Protein AF-A0A2S2PK18-F1 (afdb_monomer_lite)

Foldseek 3Di:
DQDLCLVQPPPDPDCVNDPHDDPVVCVVVVVVCQCPDPSNVVSVVVVVVVVVCVVVLNDPCSVVVVVVVVVVVVVVVVVVVVVVVVVVCVVVVHDPDDPDPPD

Secondary structure (DSSP, 8-state):
--HHHHHH-TT---HHHHT----TTTHHHHHHHHHHSHHHHHHHHHHHHHHHHHHTT-STTHHHHHHHHHHHHHHHHHHHHHHHHHHHHHHTT--SS------

Structure (mmCIF, N/CA/C/O backbone):
data_AF-A0A2S2PK18-F1
#
_entry.id   AF-A0A2S2PK18-F1
#
loop_
_atom_site.group_PDB
_atom_site.id
_atom_site.type_symbol
_atom_site.label_atom_id
_atom_site.label_alt_id
_atom_site.label_comp_id
_atom_site.label_asym_id
_atom_site.label_entity_id
_atom_site.label_seq_id
_atom_site.pdbx_PDB_ins_code
_atom_site.Cartn_x
_atom_site.Cartn_y
_atom_site.Cartn_z
_atom_site.occupancy
_atom_site.B_iso_or_equiv
_atom_site.auth_seq_id
_atom_site.auth_comp_id
_atom_site.auth_asym_id
_atom_site.auth_atom_id
_atom_site.pdbx_PDB_model_num
ATOM 1 N N . TYR A 1 1 ? 9.360 -13.646 -13.116 1.00 81.56 1 TYR A N 1
ATOM 2 C CA . TYR A 1 1 ? 8.244 -12.688 -13.223 1.00 81.56 1 TYR A CA 1
ATOM 3 C C . TYR A 1 1 ? 8.777 -11.299 -12.899 1.00 81.56 1 TYR A C 1
ATOM 5 O O . TYR A 1 1 ? 9.541 -11.199 -11.948 1.00 81.56 1 TYR A O 1
ATOM 13 N N . CYS A 1 2 ? 8.452 -10.264 -13.677 1.00 89.38 2 CYS A N 1
ATOM 14 C CA . CYS A 1 2 ? 8.978 -8.908 -13.491 1.00 89.38 2 CYS A CA 1
ATOM 15 C C . CYS A 1 2 ? 7.845 -7.901 -13.249 1.00 89.38 2 CYS A C 1
ATOM 17 O O . CYS A 1 2 ? 7.138 -7.506 -14.177 1.00 89.38 2 CYS A O 1
ATOM 19 N N . PHE A 1 3 ? 7.702 -7.472 -11.994 1.00 88.25 3 PHE A N 1
ATOM 20 C CA . PHE A 1 3 ? 6.631 -6.577 -11.553 1.00 88.25 3 PHE A CA 1
ATOM 21 C C . PHE A 1 3 ? 6.730 -5.174 -12.168 1.00 88.25 3 PHE A C 1
ATOM 23 O O . PHE A 1 3 ? 5.747 -4.667 -12.703 1.00 88.25 3 PHE A O 1
ATOM 30 N N . CYS A 1 4 ? 7.918 -4.556 -12.164 1.00 91.44 4 CYS A N 1
ATOM 31 C CA . CYS A 1 4 ? 8.080 -3.204 -12.703 1.00 91.44 4 CYS A CA 1
ATOM 32 C C . CYS A 1 4 ? 7.743 -3.145 -14.201 1.00 91.44 4 CYS A C 1
ATOM 34 O O . CYS A 1 4 ? 7.054 -2.228 -14.643 1.00 91.44 4 CYS A O 1
ATOM 36 N N . CYS A 1 5 ? 8.145 -4.148 -14.986 1.00 91.25 5 CYS A N 1
ATOM 37 C CA . CYS A 1 5 ? 7.774 -4.221 -16.396 1.00 91.25 5 CYS A CA 1
ATOM 38 C C . CYS A 1 5 ? 6.274 -4.455 -16.592 1.00 91.25 5 CYS A C 1
ATOM 40 O O . CYS A 1 5 ? 5.705 -3.873 -17.507 1.00 91.25 5 CYS A O 1
ATOM 42 N N . LEU A 1 6 ? 5.619 -5.256 -15.749 1.00 90.06 6 LEU A N 1
ATOM 43 C CA . LEU A 1 6 ? 4.169 -5.428 -15.840 1.00 90.06 6 LEU A CA 1
ATOM 44 C C . LEU A 1 6 ? 3.425 -4.106 -15.596 1.00 90.06 6 LEU A C 1
ATOM 46 O O . LEU A 1 6 ? 2.528 -3.754 -16.355 1.00 90.06 6 LEU A O 1
ATOM 50 N N . CYS A 1 7 ? 3.804 -3.363 -14.557 1.00 89.56 7 CYS A N 1
ATOM 51 C CA . CYS A 1 7 ? 3.090 -2.151 -14.162 1.00 89.56 7 CYS A CA 1
ATOM 52 C C . CYS A 1 7 ? 3.433 -0.926 -15.022 1.00 89.56 7 CYS A C 1
ATOM 54 O O . CYS A 1 7 ? 2.577 -0.072 -15.239 1.00 89.56 7 CYS A O 1
ATOM 56 N N . PHE A 1 8 ? 4.675 -0.817 -15.508 1.00 90.19 8 PHE A N 1
ATOM 57 C CA . PHE A 1 8 ? 5.194 0.421 -16.105 1.00 90.19 8 PHE A CA 1
ATOM 58 C C . PHE A 1 8 ? 5.625 0.292 -17.575 1.00 90.19 8 PHE A C 1
ATOM 60 O O . PHE A 1 8 ? 6.082 1.283 -18.156 1.00 90.19 8 PHE A O 1
ATOM 67 N N . HIS A 1 9 ? 5.483 -0.883 -18.200 1.00 86.81 9 HIS A N 1
ATOM 68 C CA . HIS A 1 9 ? 5.681 -1.073 -19.642 1.00 86.81 9 HIS A CA 1
ATOM 69 C C . HIS A 1 9 ? 4.376 -1.511 -20.320 1.00 86.81 9 HIS A C 1
ATOM 71 O O . HIS A 1 9 ? 4.066 -2.699 -20.426 1.00 86.81 9 HIS A O 1
ATOM 77 N N . GLN A 1 10 ? 3.608 -0.532 -20.808 1.00 72.88 10 GLN A N 1
ATOM 78 C CA . GLN A 1 10 ? 2.379 -0.801 -21.555 1.00 72.88 10 GLN A CA 1
ATOM 79 C C . GLN A 1 10 ? 2.689 -1.586 -22.835 1.00 72.88 10 GLN A C 1
ATOM 81 O O . GLN A 1 10 ? 3.482 -1.147 -23.666 1.00 72.88 10 GLN A O 1
ATOM 86 N N . GLY A 1 11 ? 2.066 -2.756 -22.981 1.00 69.88 11 GLY A N 1
ATOM 87 C CA . GLY A 1 11 ? 2.279 -3.630 -24.134 1.00 69.88 11 GLY A CA 1
ATOM 88 C C . GLY A 1 11 ? 3.572 -4.445 -24.078 1.00 69.88 11 GLY A C 1
ATOM 89 O O . GLY A 1 11 ? 4.029 -4.906 -25.126 1.00 69.88 11 GLY A O 1
ATOM 90 N N . SER A 1 12 ? 4.157 -4.640 -22.886 1.00 71.56 12 SER A N 1
ATOM 91 C CA . SER A 1 12 ? 5.259 -5.588 -22.706 1.00 71.56 12 SER A CA 1
ATOM 92 C C . SER A 1 12 ? 4.921 -6.910 -23.380 1.00 71.56 12 SER A C 1
ATOM 94 O O . SER A 1 12 ? 3.905 -7.522 -23.072 1.00 71.56 12 SER A O 1
ATOM 96 N N . ARG A 1 13 ? 5.777 -7.373 -24.290 1.00 70.06 13 ARG A N 1
ATOM 97 C CA . ARG A 1 13 ? 5.680 -8.722 -24.870 1.00 70.06 13 ARG A CA 1
ATOM 98 C C . ARG A 1 13 ? 6.552 -9.728 -24.130 1.00 70.06 13 ARG A C 1
ATOM 100 O O . ARG A 1 13 ? 6.656 -10.874 -24.556 1.00 70.06 13 ARG A O 1
ATOM 107 N N . SER A 1 14 ? 7.216 -9.310 -23.047 1.00 76.62 14 SER A N 1
ATOM 108 C CA . SER A 1 14 ? 8.072 -10.226 -22.306 1.00 76.62 14 SER A CA 1
ATOM 109 C C . SER A 1 14 ? 7.203 -11.259 -21.592 1.00 76.62 14 SER A C 1
ATOM 111 O O . SER A 1 14 ? 6.241 -10.930 -20.887 1.00 76.62 14 SER A O 1
ATOM 113 N N . SER A 1 15 ? 7.556 -12.526 -21.776 1.00 80.81 15 SER A N 1
ATOM 114 C CA . SER A 1 15 ? 6.946 -13.639 -21.052 1.00 80.81 15 SER A CA 1
ATOM 115 C C . SER A 1 15 ? 7.147 -13.472 -19.541 1.00 80.81 15 SER A C 1
ATOM 117 O O . SER A 1 15 ? 6.234 -13.709 -18.752 1.00 80.81 15 SER A O 1
ATOM 119 N N . LEU A 1 16 ? 8.292 -12.901 -19.145 1.00 84.19 16 LEU A N 1
ATOM 120 C CA . LEU A 1 16 ? 8.610 -12.525 -17.769 1.00 84.19 16 LEU A CA 1
ATOM 121 C C . LEU A 1 16 ? 7.607 -11.545 -17.141 1.00 84.19 16 LEU A C 1
ATOM 123 O O . LEU A 1 16 ? 7.441 -11.598 -15.927 1.00 84.19 16 LEU A O 1
ATOM 127 N N . ALA A 1 17 ? 6.949 -10.669 -17.902 1.00 83.44 17 ALA A N 1
ATOM 128 C CA . ALA A 1 17 ? 5.963 -9.734 -17.357 1.00 83.44 17 ALA A CA 1
ATOM 129 C C . ALA A 1 17 ? 4.524 -10.281 -17.402 1.00 83.44 17 ALA A C 1
ATOM 131 O O . ALA A 1 17 ? 3.760 -10.006 -16.485 1.00 83.44 17 ALA A O 1
ATOM 132 N N . ASN A 1 18 ? 4.154 -11.059 -18.429 1.00 82.88 18 ASN A N 1
ATOM 133 C CA . ASN A 1 18 ? 2.738 -11.336 -18.724 1.00 82.88 18 ASN A CA 1
ATOM 13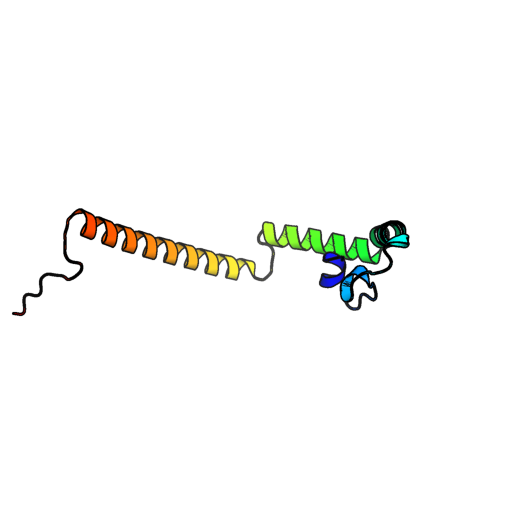4 C C . ASN A 1 18 ? 2.285 -12.781 -18.493 1.00 82.88 18 ASN A C 1
ATOM 136 O O . ASN A 1 18 ? 1.187 -12.998 -17.995 1.00 82.88 18 ASN A O 1
ATOM 140 N N . THR A 1 19 ? 3.087 -13.770 -18.894 1.00 83.75 19 THR A N 1
ATOM 141 C CA . THR A 1 19 ? 2.632 -15.173 -19.011 1.00 83.75 19 THR A CA 1
ATOM 142 C C . THR A 1 19 ? 3.461 -16.156 -18.189 1.00 83.75 19 THR A C 1
ATOM 144 O O . THR A 1 19 ? 3.127 -17.335 -18.122 1.00 83.75 19 THR A O 1
ATOM 147 N N . GLY A 1 20 ? 4.547 -15.694 -17.567 1.00 81.56 20 GLY A N 1
ATOM 148 C CA . GLY A 1 20 ? 5.511 -16.551 -16.882 1.00 81.56 20 GLY A CA 1
ATOM 149 C C . GLY A 1 20 ? 6.590 -17.095 -17.821 1.00 81.56 20 GLY A C 1
ATOM 150 O O . GLY A 1 20 ? 6.624 -16.788 -19.010 1.00 81.56 20 GLY A O 1
ATOM 151 N N . PHE A 1 21 ? 7.515 -17.873 -17.262 1.00 85.12 21 PHE A N 1
ATOM 152 C CA . PHE A 1 21 ? 8.683 -18.394 -17.971 1.00 85.12 21 PHE A CA 1
ATOM 153 C C . PHE A 1 21 ? 8.876 -19.871 -17.622 1.00 85.12 21 PHE A C 1
ATOM 155 O O . PHE A 1 21 ? 8.893 -20.219 -16.445 1.00 85.12 21 PHE A O 1
ATOM 162 N N . ASN A 1 22 ? 8.976 -20.729 -18.636 1.00 86.81 22 ASN A N 1
ATOM 163 C CA . ASN A 1 22 ? 9.007 -22.190 -18.496 1.00 86.81 22 ASN A CA 1
ATOM 164 C C . ASN A 1 22 ? 10.329 -22.830 -18.956 1.00 86.81 22 ASN A C 1
ATOM 166 O O . ASN A 1 22 ? 10.546 -24.012 -18.700 1.00 86.81 22 ASN A O 1
ATOM 170 N N . ASP A 1 23 ? 11.221 -22.069 -19.591 1.00 88.69 23 ASP A N 1
ATOM 171 C CA . ASP A 1 23 ? 12.509 -22.555 -20.090 1.00 88.69 23 ASP A CA 1
ATOM 172 C C . ASP A 1 23 ? 13.634 -22.361 -19.061 1.00 88.69 23 ASP A C 1
ATOM 174 O O . ASP A 1 23 ? 14.529 -21.527 -19.199 1.00 88.69 23 ASP A O 1
ATOM 178 N N . TRP A 1 24 ? 13.569 -23.131 -17.976 1.00 89.50 24 TRP A N 1
ATOM 179 C CA . TRP A 1 24 ? 14.467 -22.992 -16.825 1.00 89.50 24 TRP A CA 1
ATOM 180 C C . TRP A 1 24 ? 15.958 -23.081 -17.171 1.00 89.50 24 TRP A C 1
ATOM 182 O O . TRP A 1 24 ? 16.768 -22.437 -16.506 1.00 89.50 24 TRP A O 1
ATOM 192 N N . ILE A 1 25 ? 16.317 -23.823 -18.223 1.00 94.50 25 ILE A N 1
ATOM 193 C CA . ILE A 1 25 ? 17.706 -23.999 -18.669 1.00 94.50 25 ILE A CA 1
ATOM 194 C C . ILE A 1 25 ? 18.297 -22.661 -19.136 1.00 94.50 25 ILE A C 1
ATOM 196 O O . ILE A 1 25 ? 19.450 -22.352 -18.836 1.00 94.50 25 ILE A O 1
ATOM 200 N N . HIS A 1 26 ? 17.502 -21.829 -19.811 1.00 92.12 26 HIS A N 1
ATOM 201 C CA . HIS A 1 26 ? 17.951 -20.541 -20.346 1.00 92.12 26 HIS A CA 1
ATOM 202 C C . HIS A 1 26 ? 17.632 -19.350 -19.435 1.00 92.12 26 HIS A C 1
ATOM 204 O O . HIS A 1 26 ? 18.019 -18.220 -19.744 1.00 92.12 26 HIS A O 1
ATOM 210 N N . LEU A 1 27 ? 16.996 -19.587 -18.281 1.00 89.75 27 LEU A N 1
ATOM 211 C CA . LEU A 1 27 ? 16.512 -18.542 -17.377 1.00 89.75 27 LEU A CA 1
ATOM 212 C C . LEU A 1 27 ? 17.585 -17.514 -17.011 1.00 89.75 27 LEU A C 1
ATOM 214 O O . LEU A 1 27 ? 17.319 -16.319 -17.073 1.00 89.75 27 LEU A O 1
ATOM 218 N N . SER A 1 28 ?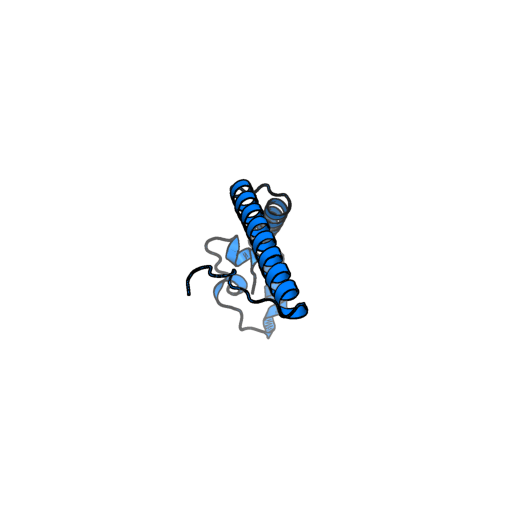 18.797 -17.952 -16.660 1.00 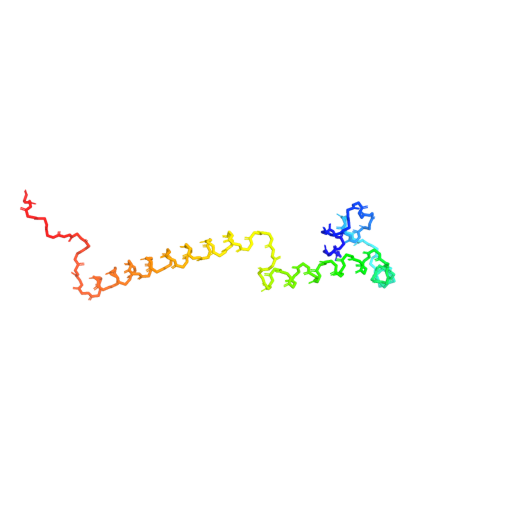91.31 28 SER A N 1
ATOM 219 C CA . SER A 1 28 ? 19.871 -17.035 -16.249 1.00 91.31 28 SER A CA 1
ATOM 220 C C . SER A 1 28 ? 20.273 -16.067 -17.371 1.00 91.31 28 SER A C 1
ATOM 222 O O . SER A 1 28 ? 20.385 -14.862 -17.147 1.00 91.31 28 SER A O 1
ATOM 224 N N . SER A 1 29 ? 20.419 -16.572 -18.599 1.00 92.75 29 SER A N 1
ATOM 225 C CA . SER A 1 29 ? 20.748 -15.753 -19.772 1.00 92.75 29 SER A CA 1
ATOM 226 C C . SER A 1 29 ? 19.601 -14.803 -20.134 1.00 92.75 29 SER A C 1
ATOM 228 O O . SER A 1 29 ? 19.806 -13.610 -20.392 1.00 92.75 29 SER A O 1
ATOM 230 N N . THR A 1 30 ? 18.363 -15.302 -20.083 1.00 90.56 30 THR A N 1
ATOM 231 C CA . THR A 1 30 ? 17.170 -14.494 -20.344 1.00 90.56 30 THR A CA 1
ATOM 232 C C . THR A 1 30 ? 16.980 -13.396 -19.300 1.00 90.56 30 THR A C 1
ATOM 234 O O . THR A 1 30 ? 16.662 -12.269 -19.666 1.00 90.56 30 THR A O 1
ATOM 237 N N . LEU A 1 31 ? 17.218 -13.676 -18.017 1.00 91.00 31 LEU A N 1
ATOM 238 C CA . LEU A 1 31 ? 17.164 -12.662 -16.963 1.00 91.00 31 LEU A CA 1
ATOM 239 C C . LEU A 1 31 ? 18.233 -11.599 -17.170 1.00 91.00 31 LEU A C 1
ATOM 241 O O . LEU A 1 31 ? 17.905 -10.419 -17.198 1.00 91.00 31 LEU A O 1
ATOM 245 N N . LYS A 1 32 ? 19.482 -12.005 -17.417 1.00 93.19 32 LYS A N 1
ATOM 246 C CA . LYS A 1 32 ? 20.581 -11.061 -17.638 1.00 93.19 32 LYS A CA 1
ATOM 247 C C . LYS A 1 32 ? 20.286 -10.110 -18.799 1.00 93.19 32 LYS A C 1
ATOM 249 O O . LYS A 1 32 ? 20.427 -8.900 -18.659 1.00 93.19 32 LYS A O 1
ATOM 254 N N . SER A 1 33 ? 19.837 -10.644 -19.935 1.00 91.12 33 SER A N 1
ATOM 255 C CA . SER A 1 33 ? 19.463 -9.815 -21.090 1.00 91.12 33 SER A CA 1
ATOM 256 C C . SER A 1 33 ? 18.260 -8.913 -20.793 1.00 91.12 33 SER A C 1
ATOM 258 O O . SER A 1 33 ? 18.276 -7.736 -21.158 1.00 91.12 33 SER A O 1
ATOM 260 N N . HIS A 1 34 ? 17.252 -9.424 -20.083 1.00 91.12 34 HIS A N 1
ATOM 261 C CA . HIS A 1 34 ? 16.083 -8.653 -19.673 1.00 91.12 34 HIS A CA 1
ATOM 262 C C . HIS A 1 34 ? 16.445 -7.485 -18.750 1.00 91.12 34 HIS A C 1
ATOM 264 O O . HIS A 1 34 ? 16.035 -6.362 -19.024 1.00 91.12 34 HIS A O 1
ATOM 270 N N . GLU A 1 35 ? 17.235 -7.724 -17.705 1.00 91.56 35 GLU A N 1
ATOM 271 C CA . GLU A 1 35 ? 17.635 -6.716 -16.715 1.00 91.56 35 GLU A CA 1
ATOM 272 C C . GLU A 1 35 ? 18.494 -5.606 -17.336 1.00 91.56 35 GLU A C 1
ATOM 274 O O . GLU A 1 35 ? 18.383 -4.443 -16.956 1.00 91.56 35 GLU A O 1
ATOM 279 N N . THR A 1 36 ? 19.296 -5.934 -18.355 1.00 92.25 36 THR A N 1
ATOM 280 C CA . THR A 1 36 ? 20.079 -4.939 -19.112 1.00 92.25 36 THR A CA 1
ATOM 281 C C . THR A 1 36 ? 19.283 -4.199 -20.191 1.00 92.25 36 THR A C 1
ATOM 283 O O . THR A 1 36 ? 19.784 -3.242 -20.782 1.00 92.25 36 THR A O 1
ATOM 286 N N . CYS A 1 37 ? 18.053 -4.625 -20.487 1.00 90.19 37 CYS A N 1
ATOM 287 C CA . CYS A 1 37 ? 17.242 -4.017 -21.534 1.00 90.19 37 CYS A CA 1
ATOM 288 C C . CYS A 1 37 ? 16.784 -2.609 -21.127 1.00 90.19 37 CYS A C 1
ATOM 290 O O . CYS A 1 37 ? 16.297 -2.392 -20.017 1.00 90.19 37 CYS A O 1
ATOM 292 N N . SER A 1 38 ? 16.837 -1.660 -22.065 1.00 91.62 38 SER A N 1
ATOM 293 C CA . SER A 1 38 ? 16.392 -0.275 -21.850 1.00 91.62 38 SER A CA 1
ATOM 294 C C . SER A 1 38 ? 14.948 -0.175 -21.349 1.00 91.62 38 SER A C 1
ATOM 296 O O . SER A 1 38 ? 14.657 0.646 -20.482 1.00 91.62 38 SER A O 1
ATOM 298 N N . ASN A 1 39 ? 14.053 -1.037 -21.841 1.00 90.06 39 ASN A N 1
ATOM 299 C CA . ASN A 1 39 ? 12.663 -1.082 -21.389 1.00 90.06 39 ASN A CA 1
ATOM 300 C C . ASN A 1 39 ? 12.559 -1.457 -19.909 1.00 90.06 39 ASN A C 1
ATOM 302 O O . ASN A 1 39 ? 11.807 -0.823 -19.172 1.00 90.06 39 ASN A O 1
ATOM 306 N N . HIS A 1 40 ? 13.330 -2.457 -19.469 1.00 92.25 40 HIS A N 1
ATOM 307 C CA . HIS A 1 40 ? 13.364 -2.856 -18.067 1.00 92.25 40 HIS A CA 1
ATOM 308 C C . HIS A 1 40 ? 13.898 -1.724 -17.195 1.00 92.25 40 HIS A C 1
ATOM 310 O O . HIS A 1 40 ? 13.247 -1.348 -16.225 1.00 92.25 40 HIS A O 1
ATOM 316 N N . ILE A 1 41 ? 15.027 -1.127 -17.585 1.00 94.12 41 ILE A N 1
ATOM 317 C CA . ILE A 1 41 ? 15.642 -0.014 -16.855 1.00 94.12 41 ILE A CA 1
ATOM 318 C C . ILE A 1 41 ? 14.661 1.160 -16.736 1.00 94.12 41 ILE A C 1
ATOM 320 O O . ILE A 1 41 ? 14.471 1.689 -15.647 1.00 94.12 41 ILE A O 1
ATOM 324 N N . LEU A 1 42 ? 13.971 1.537 -17.817 1.00 94.25 42 LEU A N 1
ATOM 325 C CA . LEU A 1 42 ? 12.979 2.614 -17.785 1.00 94.25 42 LEU A CA 1
ATOM 326 C C . LEU A 1 42 ? 11.806 2.291 -16.848 1.00 94.25 42 LEU A C 1
ATOM 328 O O . LEU A 1 42 ? 11.380 3.148 -16.072 1.00 94.25 42 LEU A O 1
ATOM 332 N N . SER A 1 43 ? 11.272 1.070 -16.914 1.00 93.81 43 SER A N 1
ATOM 333 C CA . SER A 1 43 ? 10.197 0.623 -16.023 1.00 93.81 43 SER A CA 1
ATOM 334 C C . SER A 1 43 ? 10.633 0.579 -14.564 1.00 93.81 43 SER A C 1
ATOM 336 O O . SER A 1 43 ? 9.874 0.990 -13.690 1.00 93.81 43 SER A O 1
ATOM 338 N N . TYR A 1 44 ? 11.852 0.113 -14.300 1.00 94.38 44 TYR A N 1
ATOM 339 C CA . TYR A 1 44 ? 12.436 0.077 -12.968 1.00 94.38 44 TYR A CA 1
ATOM 340 C C . TYR A 1 44 ? 12.622 1.492 -12.410 1.00 94.38 44 TYR A C 1
ATOM 342 O O . TYR A 1 44 ? 12.178 1.773 -11.302 1.00 94.38 44 TYR A O 1
ATOM 350 N N . THR A 1 45 ? 13.166 2.422 -13.198 1.00 95.62 45 THR A N 1
ATOM 351 C CA . THR A 1 45 ? 13.322 3.826 -12.787 1.00 95.62 45 THR A CA 1
ATOM 352 C C . THR A 1 45 ? 11.977 4.476 -12.459 1.00 95.62 45 THR A C 1
ATOM 354 O O . THR A 1 45 ? 11.846 5.106 -11.413 1.00 95.62 45 THR A O 1
ATOM 357 N N . LYS A 1 46 ? 10.950 4.275 -13.299 1.00 94.38 46 LYS A N 1
ATOM 358 C CA . LYS A 1 46 ? 9.586 4.770 -13.029 1.00 94.38 46 LYS A CA 1
ATOM 359 C C . LYS A 1 46 ? 8.997 4.182 -11.750 1.00 94.38 46 LYS A C 1
ATOM 361 O O . LYS A 1 46 ? 8.322 4.888 -11.002 1.00 94.38 46 LYS A O 1
ATOM 366 N N . TRP A 1 47 ? 9.240 2.898 -11.502 1.00 94.81 47 TRP A N 1
ATOM 367 C CA . TRP A 1 47 ? 8.794 2.238 -10.283 1.00 94.81 47 TRP A CA 1
ATOM 368 C C . TRP A 1 47 ? 9.440 2.854 -9.036 1.00 94.81 47 TRP A C 1
ATOM 370 O O . TRP A 1 47 ? 8.713 3.245 -8.124 1.00 94.81 47 TRP A O 1
ATOM 380 N N . ILE A 1 48 ? 10.765 3.033 -9.033 1.00 94.56 48 ILE A N 1
ATOM 381 C CA . ILE A 1 48 ? 11.494 3.667 -7.923 1.00 94.56 48 ILE A CA 1
ATOM 382 C C . ILE A 1 48 ? 11.026 5.111 -7.703 1.00 94.56 48 ILE A C 1
ATOM 384 O O . ILE A 1 48 ? 10.773 5.517 -6.570 1.00 94.56 48 ILE A O 1
ATOM 388 N N . GLU A 1 49 ? 10.851 5.893 -8.771 1.00 93.50 49 GLU A N 1
ATOM 389 C CA . GLU A 1 49 ? 10.331 7.260 -8.664 1.00 93.50 49 GLU A CA 1
ATOM 390 C C . GLU A 1 49 ? 8.926 7.278 -8.042 1.00 93.50 49 GLU A C 1
ATOM 392 O O . GLU A 1 49 ? 8.642 8.078 -7.148 1.00 93.50 49 GLU A O 1
ATOM 397 N N . THR A 1 50 ? 8.054 6.366 -8.474 1.00 91.00 50 THR A N 1
ATOM 398 C CA . THR A 1 50 ? 6.692 6.242 -7.943 1.00 91.00 50 THR A CA 1
ATOM 399 C C . THR A 1 50 ? 6.718 5.882 -6.460 1.00 91.00 50 THR A C 1
ATOM 401 O O . THR A 1 50 ? 6.022 6.517 -5.670 1.00 91.00 50 THR A O 1
ATOM 404 N N . GLU A 1 51 ? 7.560 4.930 -6.054 1.00 91.50 51 GLU A N 1
ATOM 405 C CA . GLU A 1 51 ? 7.737 4.559 -4.647 1.00 91.50 51 GLU A CA 1
ATOM 406 C C . GLU A 1 51 ? 8.184 5.759 -3.796 1.00 91.50 51 GLU A C 1
ATOM 408 O O . GLU A 1 51 ? 7.616 6.019 -2.733 1.00 91.50 51 GLU A O 1
ATOM 413 N N . LEU A 1 52 ? 9.159 6.536 -4.276 1.00 91.69 52 LEU A N 1
ATOM 414 C CA . LEU A 1 52 ? 9.635 7.735 -3.583 1.00 91.69 52 LEU A CA 1
ATOM 415 C C . LEU A 1 52 ? 8.544 8.805 -3.466 1.00 91.69 52 LEU A C 1
ATOM 417 O O . LEU A 1 52 ? 8.411 9.452 -2.423 1.00 91.69 52 LEU A O 1
ATOM 421 N N . ARG A 1 53 ? 7.737 9.000 -4.513 1.00 88.12 53 ARG A N 1
ATOM 422 C CA . ARG A 1 53 ? 6.620 9.957 -4.500 1.00 88.12 53 ARG A CA 1
ATOM 423 C C . ARG A 1 53 ? 5.513 9.544 -3.539 1.00 88.12 53 ARG A C 1
ATOM 425 O O . ARG A 1 53 ? 4.984 10.412 -2.849 1.00 88.12 53 ARG A O 1
ATOM 432 N N . LEU A 1 54 ? 5.212 8.249 -3.458 1.00 86.75 54 LEU A N 1
ATOM 433 C CA . LEU A 1 54 ? 4.258 7.706 -2.491 1.00 86.75 54 LEU A CA 1
ATOM 434 C C . LEU A 1 54 ? 4.755 7.917 -1.056 1.00 86.75 54 LEU A C 1
ATOM 436 O O . LEU A 1 54 ? 4.031 8.472 -0.237 1.00 86.75 54 LEU A O 1
ATOM 440 N N . LYS A 1 55 ? 6.018 7.580 -0.764 1.00 85.44 55 LYS A N 1
ATOM 441 C CA . LYS A 1 55 ? 6.606 7.775 0.576 1.00 85.44 55 LYS A CA 1
ATOM 442 C C . LYS A 1 55 ? 6.710 9.242 0.992 1.00 85.44 55 LYS A C 1
ATOM 444 O O . LYS A 1 55 ? 6.617 9.547 2.173 1.00 85.44 55 LYS A O 1
ATOM 449 N N . SER A 1 56 ? 6.938 10.145 0.039 1.00 85.56 56 SER A N 1
ATOM 450 C CA . SER A 1 56 ? 7.078 11.582 0.313 1.00 85.56 56 SER A CA 1
ATOM 451 C C . SER A 1 56 ? 5.758 12.355 0.302 1.00 85.56 56 SER A C 1
ATOM 453 O O . SER A 1 56 ? 5.788 13.572 0.480 1.00 85.56 56 SER A O 1
ATOM 455 N N . GLY A 1 57 ? 4.621 11.688 0.075 1.00 79.25 57 GLY A N 1
ATOM 456 C CA . GLY A 1 57 ? 3.317 12.347 0.040 1.00 79.25 57 GLY A CA 1
ATOM 457 C C . GLY A 1 57 ? 3.153 13.326 -1.127 1.00 79.25 57 GLY A C 1
ATOM 458 O O . GLY A 1 57 ? 2.507 14.361 -1.006 1.00 79.25 57 GLY A O 1
ATOM 459 N N . LYS A 1 58 ? 3.784 13.040 -2.271 1.00 75.50 58 LYS A N 1
ATOM 460 C CA . LYS A 1 58 ? 3.757 13.893 -3.477 1.00 75.50 58 LYS A CA 1
ATOM 461 C C . LYS A 1 58 ? 2.922 13.293 -4.612 1.00 75.50 58 LYS A C 1
ATOM 463 O O . LYS A 1 58 ? 3.128 13.616 -5.791 1.00 75.50 58 LYS A O 1
ATOM 468 N N . SER A 1 59 ? 2.034 12.361 -4.285 1.00 79.50 59 SER A N 1
ATOM 469 C CA . SER A 1 59 ? 1.037 11.846 -5.218 1.00 79.50 59 SER A CA 1
ATOM 470 C C . SER A 1 59 ? -0.168 12.790 -5.289 1.00 79.50 59 SER A C 1
ATOM 472 O O . SER A 1 59 ? -0.379 13.626 -4.412 1.00 79.50 59 SER A O 1
ATOM 474 N N . ILE A 1 60 ? -0.940 12.689 -6.373 1.00 81.12 60 ILE A N 1
ATOM 475 C CA . ILE A 1 60 ? -2.118 13.541 -6.613 1.00 81.12 60 ILE A CA 1
ATOM 476 C C . ILE A 1 60 ? -3.171 13.348 -5.508 1.00 81.12 60 ILE A C 1
ATOM 478 O O . ILE A 1 60 ? -3.851 14.293 -5.125 1.00 81.12 60 ILE A O 1
ATOM 482 N N . ASP A 1 61 ? -3.267 12.135 -4.971 1.00 85.56 61 ASP A N 1
ATOM 483 C CA . ASP A 1 61 ? -4.226 11.708 -3.954 1.00 85.56 61 ASP A CA 1
ATOM 484 C C . ASP A 1 61 ? -3.731 11.894 -2.509 1.00 85.56 61 ASP A C 1
ATOM 486 O O . ASP A 1 61 ? -4.419 11.495 -1.575 1.00 85.56 61 ASP A O 1
ATOM 490 N N . HIS A 1 62 ? -2.566 12.516 -2.288 1.00 86.69 62 HIS A N 1
ATOM 491 C CA . HIS A 1 62 ? -1.987 12.655 -0.946 1.00 86.69 62 HIS A CA 1
ATOM 492 C C . HIS A 1 62 ? -2.929 13.334 0.066 1.00 86.69 62 HIS A C 1
ATOM 494 O O . HIS A 1 62 ? -3.007 12.912 1.218 1.00 86.69 62 HIS A O 1
ATOM 500 N N . LEU A 1 63 ? -3.674 14.365 -0.352 1.00 89.50 63 LEU A N 1
ATOM 501 C CA . LEU A 1 63 ? -4.643 15.029 0.529 1.00 89.50 63 LEU A CA 1
ATOM 502 C C . LEU A 1 63 ? -5.779 14.087 0.945 1.00 89.50 63 LEU A C 1
ATOM 504 O O . LEU A 1 63 ? -6.154 14.069 2.114 1.00 89.50 63 LEU A O 1
ATOM 508 N N . GLU A 1 64 ? -6.279 13.269 0.021 1.00 91.31 64 GLU A N 1
ATOM 509 C CA . GLU A 1 64 ? -7.321 12.279 0.311 1.00 91.31 64 GLU A CA 1
ATOM 510 C C . GLU A 1 64 ? -6.796 11.178 1.240 1.00 91.31 64 GLU A C 1
ATOM 512 O O . GLU A 1 64 ? -7.468 10.800 2.200 1.00 91.31 64 GLU A O 1
ATOM 517 N N . GLN A 1 65 ? -5.558 10.717 1.031 1.00 89.62 65 GLN A N 1
ATOM 518 C CA . GLN A 1 65 ? -4.906 9.758 1.929 1.00 89.62 65 GLN A CA 1
ATOM 519 C C . GLN A 1 65 ? -4.787 10.303 3.359 1.00 89.62 65 GLN A C 1
ATOM 521 O O . GLN A 1 65 ? -5.078 9.581 4.315 1.00 89.62 65 GLN A O 1
ATOM 526 N N . LEU A 1 66 ? -4.429 11.582 3.520 1.00 91.06 66 LEU A N 1
ATOM 527 C CA . LEU A 1 66 ? -4.386 12.233 4.832 1.00 91.06 66 LEU A CA 1
ATOM 528 C C . LEU A 1 66 ? -5.766 12.297 5.499 1.00 91.06 66 LEU A C 1
ATOM 530 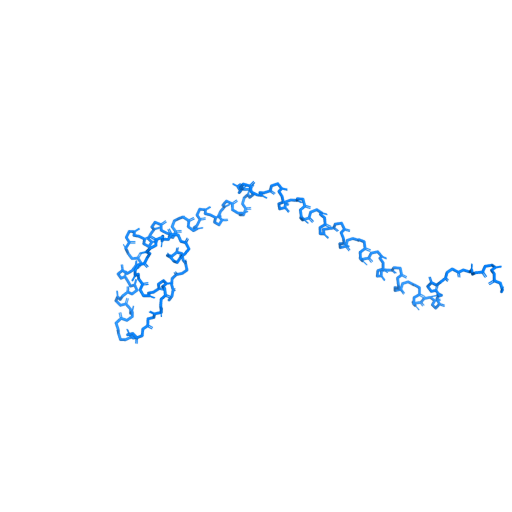O O . LEU A 1 66 ? -5.872 12.081 6.708 1.00 91.06 66 LEU A O 1
ATOM 534 N N . LEU A 1 67 ? -6.827 12.579 4.739 1.00 94.75 67 LEU A N 1
ATOM 535 C CA . LEU A 1 67 ? -8.194 12.595 5.267 1.00 94.75 67 LEU A CA 1
ATOM 536 C C . LEU A 1 67 ? -8.635 11.202 5.729 1.00 94.75 67 LEU A C 1
ATOM 538 O O . LEU A 1 67 ? -9.141 11.064 6.845 1.00 94.75 67 LEU A O 1
ATOM 542 N N . ILE A 1 68 ? -8.369 10.172 4.923 1.00 95.19 68 ILE A N 1
ATOM 543 C CA . ILE A 1 68 ? -8.652 8.772 5.264 1.00 95.19 68 ILE A CA 1
ATOM 544 C C . ILE A 1 68 ? -7.891 8.362 6.528 1.00 95.19 68 ILE A C 1
ATOM 546 O O . ILE A 1 68 ? -8.474 7.768 7.438 1.00 95.19 68 ILE A O 1
ATOM 550 N N . GLN A 1 69 ? -6.603 8.703 6.622 1.00 95.31 69 GLN A N 1
ATOM 551 C CA . GLN A 1 69 ? -5.795 8.394 7.799 1.00 95.31 69 GLN A CA 1
ATOM 552 C C . GLN A 1 69 ? -6.352 9.079 9.051 1.00 95.31 69 GLN A C 1
ATOM 554 O O . GLN A 1 69 ? -6.542 8.425 10.076 1.00 95.31 69 GLN A O 1
ATOM 559 N N . LYS A 1 70 ? -6.679 10.372 8.964 1.00 97.06 70 LYS A N 1
ATOM 560 C CA . LYS A 1 70 ? -7.254 11.132 10.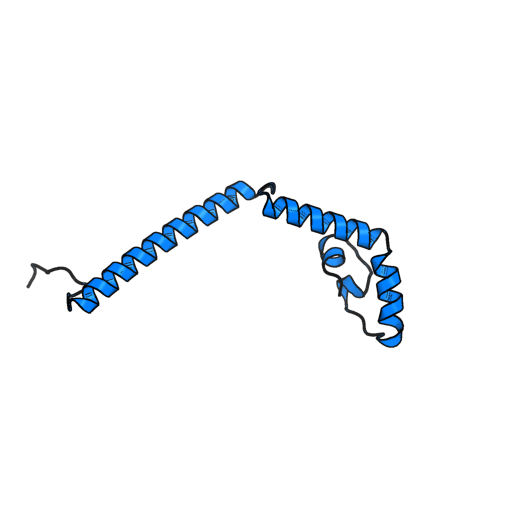080 1.00 97.06 70 LYS A CA 1
ATOM 561 C C . LYS A 1 70 ? -8.580 10.539 10.551 1.00 97.06 70 LYS A C 1
ATOM 563 O O . LYS A 1 70 ? -8.849 10.480 11.752 1.00 97.06 70 LYS A O 1
ATOM 568 N N . GLU A 1 71 ? -9.426 10.103 9.623 1.00 97.56 71 GLU A N 1
ATOM 569 C CA . GLU A 1 71 ? -10.683 9.450 9.971 1.00 97.56 71 GLU A CA 1
ATOM 570 C C . GLU A 1 71 ? -10.460 8.065 10.596 1.00 97.56 71 GLU A C 1
ATOM 572 O O . GLU A 1 71 ? -11.094 7.745 11.602 1.00 97.56 71 GLU A O 1
ATOM 577 N N . SER A 1 72 ? -9.516 7.280 10.077 1.00 98.00 72 SER A N 1
ATOM 578 C CA . SER A 1 72 ? -9.114 6.000 10.669 1.00 98.00 72 SER A CA 1
ATOM 579 C C . SER A 1 72 ? -8.608 6.175 12.106 1.00 98.00 72 SER A C 1
ATOM 581 O O . SER A 1 72 ? -9.052 5.480 13.021 1.00 98.00 72 SER A O 1
ATOM 583 N N . GLU A 1 73 ? -7.742 7.161 12.350 1.00 98.25 73 GLU A N 1
ATOM 5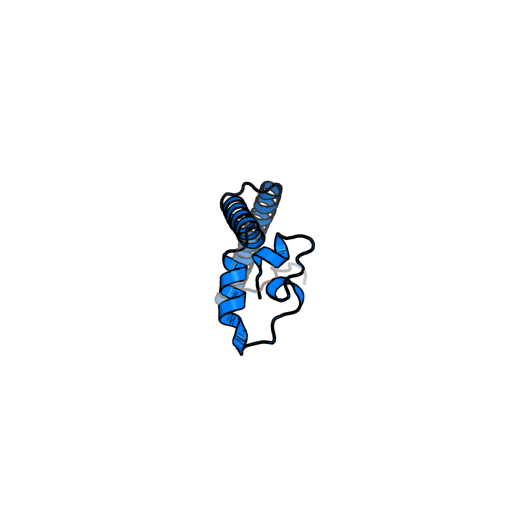84 C CA . GLU A 1 73 ? -7.255 7.503 13.691 1.00 98.25 73 GLU A CA 1
ATOM 585 C C . GLU A 1 73 ? -8.397 7.921 14.623 1.00 98.25 73 GLU A C 1
ATOM 587 O O . GLU A 1 73 ? -8.464 7.462 15.767 1.00 98.25 73 GLU A O 1
ATOM 592 N N . ARG A 1 74 ? -9.342 8.732 14.131 1.00 98.19 74 ARG A N 1
ATOM 593 C CA . ARG A 1 74 ? -10.544 9.114 14.884 1.00 98.19 74 ARG A CA 1
ATOM 594 C C . ARG A 1 74 ? -11.357 7.886 15.295 1.00 98.19 74 ARG A C 1
ATOM 596 O O . ARG A 1 74 ? -11.728 7.773 16.464 1.00 98.19 74 ARG A O 1
ATOM 603 N N . TRP A 1 75 ? -11.629 6.968 14.371 1.00 98.38 75 TRP A N 1
ATOM 604 C CA . TRP A 1 75 ? -12.408 5.763 14.663 1.00 98.38 75 TRP A CA 1
ATOM 605 C C . TRP A 1 75 ? -11.677 4.806 15.604 1.00 98.38 75 TRP A C 1
ATOM 607 O O . TRP A 1 75 ? -12.299 4.290 16.532 1.00 98.38 75 TRP A O 1
ATOM 617 N N . ASN A 1 76 ? -10.361 4.650 15.457 1.00 98.38 76 ASN A N 1
ATOM 618 C CA . ASN A 1 76 ? -9.545 3.890 16.404 1.00 98.38 76 ASN A CA 1
ATOM 619 C C . ASN A 1 76 ? -9.636 4.468 17.823 1.00 98.38 76 ASN A C 1
ATOM 621 O O . ASN A 1 76 ? -9.831 3.725 18.781 1.00 98.38 76 ASN A O 1
ATOM 625 N N . GLN A 1 77 ? -9.575 5.793 17.982 1.00 98.38 77 GLN A N 1
ATOM 626 C CA . GLN A 1 77 ? -9.735 6.425 19.297 1.00 98.38 77 GLN A CA 1
ATOM 627 C C . GLN A 1 77 ? -11.129 6.199 19.895 1.00 98.38 77 GLN A C 1
ATOM 629 O O . GLN A 1 77 ? -11.245 5.966 21.100 1.00 98.38 77 GLN A O 1
ATOM 634 N N . VAL A 1 78 ? -12.185 6.257 19.077 1.00 98.38 78 VAL A N 1
ATOM 635 C CA . VAL A 1 78 ? -13.557 5.963 19.523 1.00 98.38 78 VAL A CA 1
ATOM 636 C C . VAL A 1 78 ? -13.663 4.516 20.005 1.00 98.38 78 VAL A C 1
ATOM 638 O O . VAL A 1 78 ? -14.138 4.287 21.117 1.00 98.38 78 VAL A O 1
ATOM 641 N N . LEU A 1 79 ? -13.173 3.555 19.219 1.00 98.31 79 LEU A N 1
ATOM 642 C CA . LEU A 1 79 ? -13.200 2.134 19.572 1.00 98.31 79 LEU A CA 1
ATOM 643 C C . LEU A 1 79 ? -12.417 1.850 20.855 1.00 98.31 79 LEU A C 1
ATOM 645 O O . LEU A 1 79 ? -12.935 1.179 21.744 1.00 98.31 79 LEU A O 1
ATOM 649 N N . THR A 1 80 ? -11.223 2.425 21.004 1.00 98.38 80 THR A N 1
ATOM 650 C CA . THR A 1 80 ? -10.420 2.289 22.227 1.00 98.38 80 THR A CA 1
ATOM 651 C C . THR A 1 80 ? -11.168 2.804 23.454 1.00 98.38 80 THR A C 1
ATOM 653 O O . THR A 1 80 ? -11.169 2.153 24.495 1.00 98.38 80 THR A O 1
ATOM 656 N N . ARG A 1 81 ? -11.857 3.948 23.354 1.00 97.94 81 ARG A N 1
ATOM 657 C CA . ARG A 1 81 ? -12.655 4.480 24.471 1.00 97.94 81 ARG A CA 1
ATOM 658 C C . ARG A 1 81 ? -13.829 3.571 24.817 1.00 97.94 81 ARG A C 1
ATOM 660 O O . ARG A 1 81 ? -14.056 3.322 25.996 1.00 97.94 81 ARG A O 1
ATOM 667 N N . LEU A 1 82 ? -14.548 3.065 23.816 1.00 97.19 82 LEU A N 1
ATOM 668 C CA . LEU A 1 82 ? -15.649 2.124 24.035 1.00 97.19 82 LEU A CA 1
ATOM 669 C C . LEU A 1 82 ? -15.158 0.834 24.698 1.00 97.19 82 LEU A C 1
ATOM 671 O O . LEU A 1 82 ? -15.790 0.361 25.639 1.00 97.19 82 LEU A O 1
ATOM 675 N N . MET A 1 83 ? -14.010 0.313 24.263 1.00 97.75 83 MET A N 1
ATOM 676 C CA . MET A 1 83 ? -13.387 -0.865 24.860 1.00 97.75 83 MET A CA 1
ATOM 677 C C . MET A 1 83 ? -12.978 -0.607 26.313 1.00 97.75 83 MET A C 1
ATOM 679 O O . MET A 1 83 ? -13.278 -1.416 27.182 1.00 97.75 83 MET A O 1
ATOM 683 N N . ASN A 1 84 ? -12.373 0.547 26.604 1.00 97.25 84 ASN A N 1
ATOM 684 C CA . ASN A 1 84 ? -12.004 0.922 27.971 1.00 97.25 84 ASN A CA 1
ATOM 685 C C . ASN A 1 84 ? -13.228 1.066 28.884 1.00 97.25 84 ASN A C 1
ATOM 687 O O . ASN A 1 84 ? -13.187 0.616 30.024 1.00 97.25 84 ASN A O 1
ATOM 691 N N . ILE A 1 85 ? -14.324 1.656 28.392 1.00 95.44 85 ILE A N 1
ATOM 692 C CA . ILE A 1 85 ? -15.589 1.723 29.139 1.00 95.44 85 ILE A CA 1
ATOM 693 C C . ILE A 1 85 ? -16.111 0.308 29.401 1.00 95.44 85 ILE A C 1
ATOM 695 O O . ILE A 1 85 ? -16.464 -0.012 30.531 1.00 95.44 85 ILE A O 1
ATOM 699 N N . ALA A 1 86 ? -16.128 -0.549 28.379 1.00 95.81 86 ALA A N 1
ATOM 700 C CA . ALA A 1 86 ? -16.595 -1.922 28.505 1.00 95.81 86 ALA A CA 1
ATOM 701 C C . ALA A 1 86 ? -15.783 -2.728 29.531 1.00 95.81 86 ALA A C 1
ATOM 703 O O . ALA A 1 86 ? -16.370 -3.397 30.381 1.00 95.81 86 ALA A O 1
ATOM 704 N N . LEU A 1 87 ? -14.452 -2.626 29.478 1.00 96.81 87 LEU A N 1
ATOM 705 C CA . LEU A 1 87 ? -13.542 -3.270 30.425 1.00 96.81 87 LEU A CA 1
ATOM 706 C C . LEU A 1 87 ? -13.749 -2.740 31.844 1.00 96.81 87 LEU A C 1
ATOM 708 O O . LEU A 1 87 ? -13.939 -3.533 32.757 1.00 96.81 87 LEU A O 1
ATOM 712 N N . TYR A 1 88 ? -13.813 -1.418 32.020 1.00 95.88 88 TYR A N 1
ATOM 713 C CA . TYR A 1 88 ? -14.048 -0.804 33.326 1.00 95.88 88 TYR A CA 1
ATOM 714 C C . TYR A 1 88 ? -15.365 -1.276 33.955 1.00 95.88 88 TYR A C 1
ATOM 716 O O . TYR A 1 88 ? -15.402 -1.636 35.131 1.00 95.88 88 TYR A O 1
ATOM 724 N N . LEU A 1 89 ? -16.453 -1.310 33.181 1.00 94.31 89 LEU A N 1
ATOM 725 C CA . LEU A 1 89 ? -17.743 -1.791 33.674 1.00 94.31 89 LEU A CA 1
ATOM 726 C C . LEU A 1 89 ? -17.676 -3.274 34.063 1.00 94.31 89 LEU A C 1
ATOM 728 O O . LEU A 1 89 ? -18.176 -3.641 35.124 1.00 94.31 89 LEU A O 1
ATOM 732 N N . ALA A 1 90 ? -17.027 -4.107 33.245 1.00 93.69 90 ALA A N 1
ATOM 733 C CA . ALA A 1 90 ? -16.866 -5.532 33.518 1.00 93.69 90 ALA A CA 1
ATOM 734 C C . ALA A 1 90 ? -16.037 -5.791 34.788 1.00 93.69 90 ALA A C 1
ATOM 736 O O . ALA A 1 90 ? -16.470 -6.554 35.648 1.00 93.69 90 ALA A O 1
ATOM 737 N N . GLU A 1 91 ? -14.894 -5.118 34.944 1.00 96.31 91 GLU A N 1
ATOM 738 C CA . GLU A 1 91 ? -14.018 -5.236 36.119 1.00 96.31 91 GLU A CA 1
ATOM 739 C C . GLU A 1 91 ? -14.720 -4.829 37.420 1.00 96.31 91 GLU A C 1
ATOM 741 O O . GLU A 1 91 ? -14.455 -5.396 38.479 1.00 96.31 91 GLU A O 1
ATOM 746 N N . ASN A 1 92 ? -15.647 -3.872 37.340 1.00 95.00 92 ASN A N 1
ATOM 747 C CA . ASN A 1 92 ? -16.383 -3.359 38.493 1.00 95.00 92 ASN A CA 1
ATOM 748 C C . ASN A 1 92 ? -17.779 -3.992 38.659 1.00 95.00 92 ASN A C 1
ATOM 750 O O . ASN A 1 92 ? -18.537 -3.563 39.527 1.00 95.00 92 ASN A O 1
ATOM 754 N N . ASN A 1 93 ? -18.136 -5.006 37.856 1.00 92.12 93 ASN A N 1
ATOM 755 C CA . ASN A 1 93 ? -19.465 -5.636 37.839 1.00 92.12 93 ASN A CA 1
ATOM 756 C C . ASN A 1 93 ? -20.631 -4.637 37.654 1.00 92.12 93 ASN A C 1
ATOM 758 O O . ASN A 1 93 ? -21.727 -4.830 38.186 1.00 92.12 93 ASN A O 1
ATOM 762 N N . ILE A 1 94 ? -20.406 -3.558 36.900 1.00 90.75 94 ILE A N 1
ATOM 763 C CA . ILE A 1 94 ? -21.409 -2.529 36.607 1.00 90.75 94 ILE A CA 1
ATOM 764 C C . ILE A 1 94 ? -22.157 -2.915 35.324 1.00 90.75 94 ILE A C 1
ATOM 766 O O . ILE A 1 94 ? -21.563 -3.339 34.333 1.00 90.75 94 ILE A O 1
ATOM 770 N N . ALA A 1 95 ? -23.481 -2.756 35.315 1.00 85.25 95 ALA A N 1
ATOM 771 C CA . ALA A 1 95 ? -24.279 -3.018 34.122 1.00 85.25 95 ALA A CA 1
ATOM 772 C C . ALA A 1 95 ? -24.025 -1.967 33.021 1.00 85.25 95 ALA A C 1
ATOM 774 O O . ALA A 1 95 ? -23.923 -0.776 33.296 1.00 85.25 95 ALA A O 1
ATOM 775 N N . PHE A 1 96 ? -24.015 -2.394 31.752 1.00 79.38 96 PHE A N 1
ATOM 776 C CA . PHE A 1 96 ? -23.914 -1.490 30.589 1.00 79.38 96 PHE A CA 1
ATOM 777 C C . PHE A 1 96 ? -25.124 -0.566 30.412 1.00 79.38 96 PHE A C 1
ATOM 779 O O . PHE A 1 96 ? -25.031 0.475 29.764 1.00 79.38 96 PHE A O 1
ATOM 786 N N . ARG A 1 97 ? -26.279 -0.966 30.948 1.00 78.50 97 ARG A N 1
ATOM 787 C CA . ARG A 1 97 ? -27.505 -0.167 30.927 1.00 78.50 97 ARG A CA 1
ATOM 788 C C . ARG A 1 97 ? -27.482 0.826 32.086 1.00 78.50 97 ARG A C 1
ATOM 790 O O . ARG A 1 97 ? -27.098 0.463 33.195 1.00 78.50 97 ARG A O 1
ATOM 797 N N . GLY A 1 98 ? -27.938 2.051 31.839 1.00 70.00 98 GLY A N 1
ATOM 798 C CA . GLY A 1 98 ? -28.199 3.008 32.912 1.00 70.00 98 GLY A CA 1
ATOM 799 C C . GLY A 1 98 ? -29.277 2.505 33.877 1.00 70.00 98 GLY A C 1
ATOM 800 O O . GLY A 1 98 ? -29.970 1.518 33.610 1.00 70.00 98 GLY A O 1
ATOM 801 N N . VAL A 1 99 ? -29.437 3.205 34.999 1.00 67.00 99 VAL A N 1
ATOM 802 C CA . VAL A 1 99 ? -30.572 2.989 35.901 1.00 67.00 99 VAL A CA 1
ATOM 803 C C . VAL A 1 99 ? -31.833 3.427 35.152 1.00 67.00 99 VAL A C 1
ATOM 805 O O . VAL A 1 99 ? -31.987 4.598 34.818 1.00 67.00 99 VAL A O 1
ATOM 808 N N . SER A 1 100 ? -32.701 2.480 34.801 1.00 67.31 100 SER A N 1
ATOM 809 C CA . SER A 1 100 ? -34.039 2.813 34.315 1.00 67.31 100 SER A CA 1
ATOM 810 C C . SER A 1 100 ? -34.878 3.207 35.525 1.00 67.31 100 SER A C 1
ATOM 812 O O . SER A 1 100 ? -35.230 2.336 36.313 1.00 67.31 100 SER A O 1
ATOM 814 N N . ASP A 1 101 ? -35.237 4.486 35.649 1.00 61.28 101 ASP A N 1
ATOM 815 C CA . ASP A 1 101 ? -36.246 4.954 36.620 1.00 61.28 101 ASP A CA 1
ATOM 816 C C . ASP A 1 101 ? -37.675 4.504 36.260 1.00 61.28 101 ASP A C 1
ATOM 818 O O . ASP A 1 101 ? -38.643 4.847 36.937 1.00 61.28 101 ASP A O 1
ATOM 822 N N . LYS A 1 102 ? -37.837 3.729 35.184 1.00 61.47 102 LYS A N 1
ATOM 823 C CA . LYS A 1 102 ? -39.096 3.058 34.870 1.00 61.47 102 LYS A CA 1
ATOM 824 C C . LYS A 1 102 ? -39.028 1.606 35.331 1.00 61.47 102 LYS A C 1
ATOM 826 O O . LYS A 1 102 ? -38.261 0.822 34.762 1.00 61.47 102 LYS A O 1
ATOM 831 N N . LEU A 1 103 ? -39.824 1.330 36.367 1.00 53.94 103 LEU A N 1
ATOM 832 C CA . LEU A 1 103 ? -40.376 0.020 36.725 1.00 53.94 103 LEU A CA 1
ATOM 833 C C . LEU A 1 103 ? -41.333 -0.468 35.632 1.00 53.94 103 LEU A C 1
ATOM 835 O O . LEU A 1 103 ? -42.111 0.373 35.122 1.00 53.94 103 LEU A O 1
#

Sequence (103 aa):
YCFCCLCFHQGSRSSLANTGFNDWIHLSSTLKSHETCSNHILSYTKWIETELRLKSGKSIDHLEQLLIQKESERWNQVLTRLMNIALYLAENNIAFRGVSDKL

Organism: Schizaphis graminum (NCBI:txid13262)

Radius of gyration: 26.96 Å; chains: 1; bounding box: 61×39×63 Å

pLDDT: mean 88.5, std 9.14, range [53.94, 98.38]